Protein AF-A0A1B7LDP1-F1 (afdb_monomer)

Organism: NCBI:txid1838280

pLDDT: mean 81.64, std 14.21, range [37.31, 95.19]

Nearest PDB structures (foldseek):
  6zv0-assembly1_A  TM=4.459E-01  e=7.339E+00  Homo sapiens
  4e2j-assembly1_A  TM=3.222E-01  e=5.725E+00  synthetic construct

Radius of gyration: 17.51 Å; Cα contacts (8 Å, |Δi|>4): 116; chains: 1; bounding box: 31×52×35 Å

Solvent-accessible surface area (backbone atoms only — not comparable to full-atom values): 6612 Å² total; per-residue (Å²): 110,65,50,65,46,62,45,76,55,92,90,40,57,30,38,28,38,36,56,49,78,81,82,92,70,98,64,81,54,69,43,82,33,33,73,46,62,68,50,23,44,58,43,46,43,72,73,74,37,92,48,72,67,43,57,50,46,47,50,45,42,63,70,59,46,90,67,75,82,77,52,70,72,56,52,51,53,50,52,54,51,51,53,54,47,48,75,69,46,84,52,66,69,61,37,53,54,51,51,51,55,51,50,62,56,55,67,70,71,81,118

Mean predicted aligned error: 9.74 Å

Secondary structure (DSSP, 8-state):
--EEEEEEETTEEEEEEE----SS-----EEEEESSHHHHHHHHHHHH-SSHHHHHHHHHHHHSS-PPPPPHHHHHHHHHHHHHHHHH---HHHHHHHHHHHHHHHHTT--

Foldseek 3Di:
DKEWAFDQDVNQTWIWIFDDDDDDDPDRDTDTQGRDLVSNLVSLCVVPNDDPVSVVRSVRSVVNPPDDDDDPVVLVVVLVVLVVVLVVDPDPVSNVVSVVVNVVSVVVVPD

Structure (mmCIF, N/CA/C/O backbone):
data_AF-A0A1B7LDP1-F1
#
_entry.id   AF-A0A1B7LDP1-F1
#
loop_
_atom_site.group_PDB
_atom_site.id
_atom_site.type_symbol
_atom_site.label_atom_id
_atom_site.label_alt_id
_atom_site.label_comp_id
_atom_site.label_asym_id
_atom_site.label_entity_id
_atom_site.label_seq_id
_atom_site.pdbx_PDB_ins_code
_atom_site.Cartn_x
_atom_site.Cartn_y
_atom_site.Cartn_z
_atom_site.occupancy
_atom_site.B_iso_or_equiv
_atom_site.auth_seq_id
_atom_site.auth_comp_id
_atom_site.auth_asym_id
_atom_site.auth_atom_id
_atom_site.pdbx_PDB_model_num
ATOM 1 N N . MET A 1 1 ? 3.016 -16.746 10.053 1.00 72.69 1 MET A N 1
ATOM 2 C CA . MET A 1 1 ? 2.765 -15.305 9.859 1.00 72.69 1 MET A CA 1
ATOM 3 C C . MET A 1 1 ? 2.597 -15.025 8.376 1.00 72.69 1 MET A C 1
ATOM 5 O O . MET A 1 1 ? 3.379 -15.564 7.593 1.00 72.69 1 MET A O 1
ATOM 9 N N . SER A 1 2 ? 1.551 -14.285 8.004 1.00 86.44 2 SER A N 1
ATOM 10 C CA . SER A 1 2 ? 1.268 -13.933 6.611 1.00 86.44 2 SER A CA 1
ATOM 11 C C . SER A 1 2 ? 2.130 -12.752 6.159 1.00 86.44 2 SER A C 1
ATOM 13 O O . SER A 1 2 ? 2.425 -11.890 6.978 1.00 86.44 2 SER A O 1
ATOM 15 N N . TYR A 1 3 ? 2.538 -12.701 4.889 1.00 89.19 3 TYR A N 1
ATOM 16 C CA . TYR A 1 3 ? 3.346 -11.590 4.358 1.00 89.19 3 TYR A CA 1
ATOM 17 C C . TYR A 1 3 ? 3.151 -11.383 2.851 1.00 89.19 3 TYR A C 1
ATOM 19 O O . TYR A 1 3 ? 2.741 -12.303 2.127 1.00 89.19 3 TYR A O 1
ATOM 27 N N . ILE A 1 4 ? 3.467 -10.176 2.367 1.00 90.94 4 ILE A N 1
ATOM 28 C CA . ILE A 1 4 ? 3.369 -9.803 0.947 1.00 90.94 4 ILE A CA 1
ATOM 29 C C . ILE A 1 4 ? 4.725 -9.875 0.239 1.00 90.94 4 ILE A C 1
ATOM 31 O O . ILE A 1 4 ? 5.741 -9.407 0.743 1.00 90.94 4 ILE A O 1
ATOM 35 N N . VAL A 1 5 ? 4.733 -10.405 -0.987 1.00 90.50 5 VAL A N 1
ATOM 36 C CA . VAL A 1 5 ? 5.904 -10.383 -1.877 1.00 90.50 5 VAL A CA 1
ATOM 37 C C . VAL A 1 5 ? 5.513 -9.876 -3.253 1.00 90.50 5 VAL A C 1
ATOM 39 O O . VAL A 1 5 ? 4.552 -10.352 -3.860 1.00 90.50 5 VAL A O 1
ATOM 42 N N . TRP A 1 6 ? 6.321 -8.967 -3.790 1.00 90.00 6 TRP A N 1
ATOM 43 C CA . TRP A 1 6 ? 6.265 -8.582 -5.192 1.00 90.00 6 TRP A CA 1
ATOM 44 C C . TRP A 1 6 ? 7.285 -9.381 -5.998 1.00 90.00 6 TRP A C 1
ATOM 46 O O . TRP A 1 6 ? 8.488 -9.269 -5.779 1.00 90.00 6 TRP A O 1
ATOM 56 N N . LYS A 1 7 ? 6.807 -10.192 -6.942 1.00 89.06 7 LYS A N 1
ATOM 57 C CA . LYS A 1 7 ? 7.655 -10.980 -7.844 1.00 89.06 7 LYS A CA 1
ATOM 58 C C . LYS A 1 7 ? 7.675 -10.350 -9.240 1.00 89.06 7 LYS A C 1
ATOM 60 O O . LYS A 1 7 ? 6.598 -10.024 -9.749 1.00 89.06 7 LYS A O 1
ATOM 65 N N . PRO A 1 8 ? 8.842 -10.188 -9.886 1.00 87.88 8 PRO A N 1
ATOM 66 C CA . PRO A 1 8 ? 8.906 -9.772 -11.281 1.00 87.88 8 PRO A CA 1
ATOM 67 C C . PRO A 1 8 ? 8.496 -10.946 -12.179 1.00 87.88 8 PRO A C 1
ATOM 69 O O . PRO A 1 8 ? 9.143 -11.988 -12.183 1.00 87.88 8 PRO A O 1
ATOM 72 N N . ILE A 1 9 ? 7.401 -10.801 -12.927 1.00 85.31 9 ILE A N 1
ATOM 73 C CA . ILE A 1 9 ? 6.943 -11.810 -13.893 1.00 85.31 9 ILE A CA 1
ATOM 74 C C . ILE A 1 9 ? 6.761 -11.115 -15.237 1.00 85.31 9 ILE A C 1
ATOM 76 O O . ILE A 1 9 ? 5.880 -10.259 -15.363 1.00 85.31 9 ILE A O 1
ATOM 80 N N . ALA A 1 10 ? 7.583 -11.494 -16.221 1.00 83.31 10 ALA A N 1
ATOM 81 C CA . ALA A 1 10 ? 7.687 -10.814 -17.516 1.00 83.31 10 ALA A CA 1
ATOM 82 C C . ALA A 1 10 ? 7.884 -9.294 -17.336 1.00 83.31 10 ALA A C 1
ATOM 84 O O . ALA A 1 10 ? 7.067 -8.494 -17.785 1.00 83.31 10 ALA A O 1
ATOM 85 N N . GLU A 1 11 ? 8.911 -8.922 -16.558 1.00 78.44 11 GLU A N 1
ATOM 86 C CA . GLU A 1 11 ? 9.323 -7.534 -16.254 1.00 78.44 11 GLU A CA 1
ATOM 87 C C . GLU A 1 11 ? 8.301 -6.668 -15.500 1.00 78.44 11 GLU A C 1
ATOM 89 O O . GLU A 1 11 ? 8.579 -5.521 -15.149 1.00 78.44 11 GLU A O 1
ATOM 94 N N . ARG A 1 12 ? 7.120 -7.208 -15.184 1.00 81.56 12 ARG A N 1
ATOM 95 C CA . ARG A 1 12 ? 6.081 -6.495 -14.440 1.00 81.56 12 ARG A CA 1
ATOM 96 C C . ARG A 1 12 ? 5.958 -7.061 -13.029 1.00 81.56 12 ARG A C 1
ATOM 98 O O . ARG A 1 12 ? 5.795 -8.275 -12.871 1.00 81.56 12 ARG A O 1
ATOM 105 N N . PRO A 1 13 ? 6.003 -6.213 -11.990 1.00 87.06 13 PRO A N 1
ATOM 106 C CA . PRO A 1 13 ? 5.878 -6.683 -10.623 1.00 87.06 13 PRO A CA 1
ATOM 107 C C . PRO A 1 13 ? 4.447 -7.154 -10.346 1.00 87.06 13 PRO A C 1
ATOM 109 O O . PRO A 1 13 ? 3.466 -6.494 -10.694 1.00 87.06 13 PRO A O 1
ATOM 112 N N . ARG A 1 14 ? 4.332 -8.321 -9.713 1.00 90.44 14 ARG A N 1
ATOM 113 C CA . ARG A 1 14 ? 3.072 -8.971 -9.347 1.00 90.44 14 ARG A CA 1
ATOM 114 C C . ARG A 1 14 ? 3.059 -9.270 -7.854 1.00 90.44 14 ARG A C 1
ATOM 116 O O . ARG A 1 14 ? 4.006 -9.862 -7.345 1.00 90.44 14 ARG A O 1
ATOM 123 N N . ALA A 1 15 ? 1.992 -8.869 -7.173 1.00 92.62 15 ALA A N 1
ATOM 124 C CA . ALA A 1 15 ? 1.832 -9.066 -5.740 1.00 92.62 15 ALA A CA 1
ATOM 125 C C . ALA A 1 15 ? 1.292 -10.466 -5.424 1.00 92.62 15 ALA A C 1
ATOM 127 O O . ALA A 1 15 ? 0.347 -10.943 -6.064 1.00 92.62 15 ALA A O 1
ATOM 128 N N . TYR A 1 16 ? 1.866 -11.083 -4.398 1.00 92.12 16 TYR A N 1
ATOM 129 C CA . TYR A 1 16 ? 1.454 -12.359 -3.826 1.00 92.12 16 TYR A CA 1
ATOM 130 C C . TYR A 1 16 ? 1.353 -12.236 -2.309 1.00 92.12 16 TYR A C 1
ATOM 132 O O . TYR A 1 16 ? 2.182 -11.567 -1.699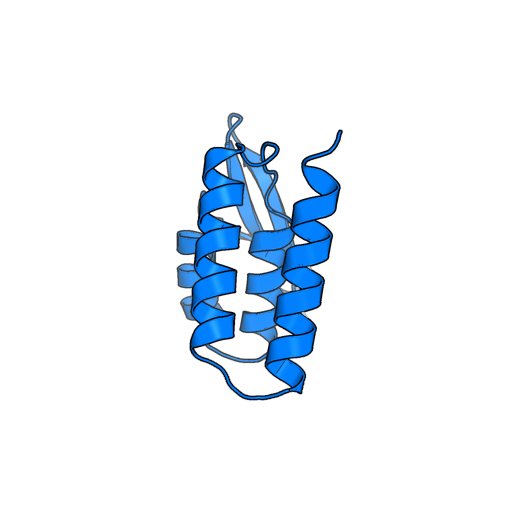 1.00 92.12 16 TYR A O 1
ATOM 140 N N . VAL A 1 17 ? 0.379 -12.920 -1.710 1.00 91.62 17 VAL A N 1
ATOM 141 C CA . VAL A 1 17 ? 0.339 -13.152 -0.260 1.00 91.62 17 VAL A CA 1
ATOM 142 C C . VAL A 1 17 ? 0.735 -14.586 0.032 1.00 91.62 17 VAL A C 1
ATOM 144 O O . VAL A 1 17 ? 0.293 -15.514 -0.648 1.00 91.62 17 VAL A O 1
ATOM 147 N N . PHE A 1 18 ? 1.575 -14.755 1.040 1.00 88.50 18 PHE A N 1
ATOM 148 C CA . PHE A 1 18 ? 1.881 -16.041 1.639 1.00 88.50 18 PHE A CA 1
ATOM 149 C C . PHE A 1 18 ? 1.141 -16.092 2.959 1.00 88.50 18 PHE A C 1
ATOM 151 O O . PHE A 1 18 ? 1.438 -15.296 3.840 1.00 88.50 18 PHE A O 1
ATOM 158 N N . LEU A 1 19 ? 0.162 -16.983 3.076 1.00 82.69 19 LEU A N 1
ATOM 159 C CA . LEU A 1 19 ? -0.570 -17.176 4.323 1.00 82.69 19 LEU A CA 1
ATOM 160 C C . LEU A 1 19 ? 0.202 -18.177 5.183 1.00 82.69 19 LEU A C 1
ATOM 162 O O . LEU A 1 19 ? 0.598 -19.244 4.705 1.00 82.69 19 LEU A O 1
ATOM 166 N N . GLY A 1 20 ? 0.465 -17.818 6.438 1.00 68.19 20 GLY A N 1
ATOM 167 C CA . GLY A 1 20 ? 1.132 -18.722 7.368 1.00 68.19 20 GLY A CA 1
ATOM 168 C C . GLY A 1 20 ? 0.191 -19.855 7.762 1.00 68.19 20 GLY A C 1
ATOM 169 O O . GLY A 1 20 ? -0.746 -19.617 8.512 1.00 68.19 20 GLY A O 1
ATOM 170 N N . CYS A 1 21 ? 0.427 -21.073 7.279 1.00 53.28 21 CYS A N 1
ATOM 171 C CA . CYS A 1 21 ? -0.333 -22.239 7.722 1.00 53.28 21 CYS A CA 1
ATOM 172 C C . CYS A 1 21 ? 0.033 -22.583 9.172 1.00 53.28 21 CYS A C 1
ATOM 174 O O . CYS A 1 21 ? 1.135 -23.068 9.435 1.00 53.28 21 CYS A O 1
ATOM 176 N N . GLU A 1 22 ? -0.890 -22.379 10.110 1.00 46.94 22 GLU A N 1
ATOM 177 C CA . GLU A 1 22 ? -0.860 -23.127 11.361 1.00 46.94 22 GLU A CA 1
ATOM 178 C C . GLU A 1 22 ? -1.328 -24.561 11.094 1.00 46.94 22 GLU A C 1
ATOM 180 O O . GLU A 1 22 ? -2.451 -24.790 10.663 1.00 46.94 22 GLU A O 1
ATOM 185 N N . LYS A 1 23 ? -0.413 -25.500 11.368 1.00 44.94 23 LYS A N 1
ATOM 186 C CA . LYS A 1 23 ? -0.604 -26.941 11.601 1.00 44.94 23 LYS A CA 1
ATOM 187 C C . LYS A 1 23 ? -1.264 -27.747 10.460 1.00 44.94 23 LYS A C 1
ATOM 189 O O . LYS A 1 23 ? -2.442 -27.640 10.169 1.00 44.94 23 LYS A O 1
ATOM 194 N N . GLN A 1 24 ? -0.472 -28.684 9.921 1.00 38.81 24 GLN A N 1
ATOM 195 C CA . GLN A 1 24 ? -0.848 -29.785 9.013 1.00 38.81 24 GLN A CA 1
ATOM 196 C C . GLN A 1 24 ? -1.027 -29.458 7.517 1.00 38.81 24 GLN A C 1
ATOM 198 O O . GLN A 1 24 ? -2.083 -29.686 6.938 1.00 38.81 24 GLN A O 1
ATOM 203 N N . LYS A 1 25 ? 0.053 -29.008 6.866 1.00 42.31 25 LYS A N 1
ATOM 204 C CA . LYS A 1 25 ? 0.569 -29.481 5.555 1.00 42.31 25 LYS A CA 1
ATOM 205 C C . LYS A 1 25 ? 1.526 -28.422 5.003 1.00 42.31 25 LYS A C 1
ATOM 207 O O . LYS A 1 25 ? 1.171 -27.256 4.886 1.00 42.31 25 LYS A O 1
ATOM 212 N N . ASN A 1 26 ? 2.746 -28.844 4.682 1.00 43.31 26 ASN A N 1
ATOM 213 C CA . ASN A 1 26 ? 3.881 -28.033 4.224 1.00 43.31 26 ASN A CA 1
ATOM 214 C C . ASN A 1 26 ? 3.710 -27.430 2.812 1.00 43.31 26 ASN A C 1
ATOM 216 O O . ASN A 1 26 ? 4.640 -27.443 2.012 1.00 43.31 26 ASN A O 1
ATOM 220 N N . GLU A 1 27 ? 2.555 -26.859 2.486 1.00 49.50 27 GLU A N 1
ATOM 221 C CA . GLU A 1 27 ? 2.392 -26.070 1.267 1.00 49.50 27 GLU A CA 1
ATOM 222 C C . GLU A 1 27 ? 2.238 -24.603 1.644 1.00 49.50 27 GLU A C 1
ATOM 224 O O . GLU A 1 27 ? 1.162 -24.145 2.023 1.00 49.50 27 GLU A O 1
ATOM 229 N N . LYS A 1 28 ? 3.328 -23.839 1.517 1.00 55.78 28 LYS A N 1
ATOM 230 C CA . LYS A 1 28 ? 3.265 -22.374 1.504 1.00 55.78 28 LYS A CA 1
ATOM 231 C C . LYS A 1 28 ? 2.379 -21.954 0.325 1.00 55.78 28 LYS A C 1
ATOM 233 O O . LYS A 1 28 ? 2.866 -21.805 -0.795 1.00 55.78 28 LYS A O 1
ATOM 238 N N . ARG A 1 29 ? 1.074 -21.789 0.550 1.00 69.12 29 ARG A N 1
ATOM 239 C CA . ARG A 1 29 ? 0.135 -21.355 -0.490 1.00 69.12 29 ARG A CA 1
ATOM 240 C C . ARG A 1 29 ? 0.384 -19.882 -0.789 1.00 69.12 29 ARG A C 1
ATOM 242 O O . ARG A 1 29 ? -0.032 -19.002 -0.039 1.00 69.12 29 ARG A O 1
ATOM 249 N N . SER A 1 30 ? 1.085 -19.619 -1.889 1.00 84.62 30 SER A N 1
ATOM 250 C CA . SER A 1 30 ? 1.191 -18.271 -2.440 1.00 84.62 30 SER A CA 1
ATOM 251 C C . SER A 1 30 ? -0.052 -17.970 -3.267 1.00 84.62 30 SER A C 1
ATOM 253 O O . SER A 1 30 ? -0.308 -18.652 -4.261 1.00 84.62 30 SER A O 1
ATOM 255 N N . ILE A 1 31 ? -0.805 -16.940 -2.897 1.00 90.12 31 ILE A N 1
ATOM 256 C CA . ILE A 1 31 ? -1.996 -16.517 -3.635 1.00 90.12 31 ILE A CA 1
ATOM 257 C C . ILE A 1 31 ? -1.656 -15.258 -4.423 1.00 90.12 31 ILE A C 1
ATOM 259 O O . ILE A 1 31 ? -1.185 -14.270 -3.862 1.00 90.12 31 ILE A O 1
ATOM 263 N N . TYR A 1 32 ? -1.904 -15.286 -5.733 1.00 91.88 32 TYR A N 1
ATOM 264 C CA . TYR A 1 32 ? -1.767 -14.106 -6.582 1.00 91.88 32 TYR A CA 1
ATOM 265 C C . TYR A 1 32 ? -2.832 -13.065 -6.228 1.00 91.88 32 TYR A C 1
ATOM 267 O O . TYR A 1 32 ? -4.033 -13.353 -6.251 1.00 91.88 32 TYR A O 1
ATOM 275 N N . LEU A 1 33 ? -2.387 -11.845 -5.937 1.00 91.62 33 LEU A N 1
ATOM 276 C CA . LEU A 1 33 ? -3.255 -10.746 -5.531 1.00 91.62 33 LEU A CA 1
ATOM 277 C C . LEU A 1 33 ? -3.555 -9.771 -6.672 1.00 91.62 33 LEU A C 1
ATOM 279 O O . LEU A 1 33 ? -4.672 -9.269 -6.776 1.00 91.62 33 LEU A O 1
ATOM 283 N N . GLY A 1 34 ? -2.584 -9.511 -7.548 1.00 90.50 34 GLY A N 1
ATOM 284 C CA . GLY A 1 34 ? -2.764 -8.567 -8.647 1.00 90.50 34 GLY A CA 1
ATOM 285 C C . GLY A 1 34 ? -1.462 -7.955 -9.152 1.00 90.50 34 GLY A C 1
ATOM 286 O O . GLY A 1 34 ? -0.381 -8.206 -8.627 1.00 90.50 34 GLY A O 1
ATOM 287 N N . ALA A 1 35 ? -1.572 -7.147 -10.207 1.00 86.88 35 ALA A N 1
ATOM 288 C CA . ALA A 1 35 ? -0.460 -6.370 -10.764 1.00 86.88 35 ALA A CA 1
ATOM 289 C C . ALA A 1 35 ? -0.389 -4.930 -10.214 1.00 86.88 35 ALA A C 1
ATOM 291 O O . ALA A 1 35 ? 0.582 -4.223 -10.467 1.00 86.88 35 ALA A O 1
ATOM 292 N N . THR A 1 36 ? -1.410 -4.483 -9.475 1.00 86.19 36 THR A N 1
ATOM 293 C CA . THR A 1 36 ? -1.445 -3.157 -8.842 1.00 86.19 36 THR A CA 1
ATOM 294 C C . THR A 1 36 ? -1.841 -3.282 -7.368 1.00 86.19 36 THR A C 1
ATOM 296 O O . THR A 1 36 ? -2.545 -4.240 -7.021 1.00 86.19 36 THR A O 1
ATOM 299 N N . PRO A 1 37 ? -1.411 -2.350 -6.497 1.00 87.31 37 PRO A N 1
ATOM 300 C CA . PRO A 1 37 ? -1.790 -2.341 -5.086 1.00 87.31 37 PRO A CA 1
ATOM 301 C C . PRO A 1 37 ? -3.300 -2.300 -4.865 1.00 87.31 37 PRO A C 1
ATOM 303 O O . PRO A 1 37 ? -3.811 -2.983 -3.991 1.00 87.31 37 PRO A O 1
ATOM 306 N N . GLU A 1 38 ? -4.042 -1.568 -5.690 1.00 89.31 38 GLU A N 1
ATOM 307 C CA . GLU A 1 38 ? -5.490 -1.413 -5.543 1.00 89.31 38 GLU A CA 1
ATOM 308 C C . GLU A 1 38 ? -6.197 -2.749 -5.802 1.00 89.31 38 GLU A C 1
ATOM 310 O O . GLU A 1 38 ? -7.046 -3.180 -5.019 1.00 89.31 38 GLU A O 1
ATOM 315 N N . ARG A 1 39 ? -5.788 -3.461 -6.864 1.00 90.62 39 ARG A N 1
ATOM 316 C CA . ARG A 1 39 ? -6.297 -4.810 -7.162 1.00 90.62 39 ARG A CA 1
ATOM 317 C C . ARG A 1 39 ? -5.914 -5.804 -6.073 1.00 90.62 39 ARG A C 1
ATOM 319 O O . ARG A 1 39 ? -6.744 -6.617 -5.671 1.00 90.62 39 ARG A O 1
ATOM 326 N N . ALA A 1 40 ? -4.677 -5.725 -5.591 1.00 91.50 40 ALA A N 1
ATOM 327 C CA . ALA A 1 40 ? -4.186 -6.614 -4.554 1.00 91.50 40 ALA A CA 1
ATOM 328 C C . ALA A 1 40 ? -4.881 -6.382 -3.201 1.00 91.50 40 ALA A C 1
ATOM 330 O O . ALA A 1 40 ? -5.279 -7.355 -2.567 1.00 91.50 40 ALA A O 1
ATOM 331 N N . ALA A 1 41 ? -5.139 -5.131 -2.811 1.00 90.88 41 ALA A N 1
ATOM 332 C CA . ALA A 1 41 ? -5.905 -4.781 -1.616 1.00 90.88 41 ALA A CA 1
ATOM 333 C C . ALA A 1 41 ? -7.367 -5.245 -1.722 1.00 90.88 41 ALA A C 1
ATOM 335 O O . ALA A 1 41 ? -7.888 -5.873 -0.801 1.00 90.88 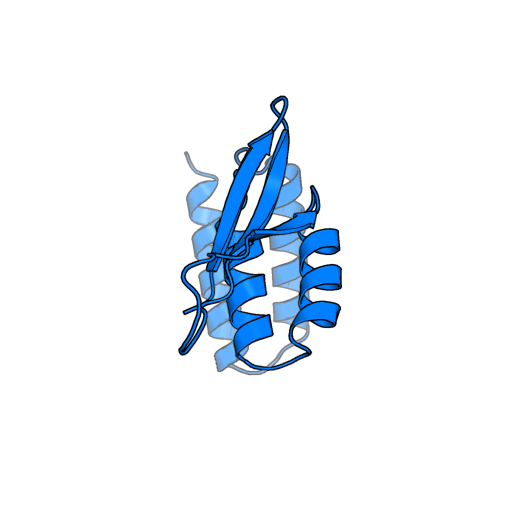41 ALA A O 1
ATOM 336 N N . ALA A 1 42 ? -8.018 -5.034 -2.872 1.00 92.56 42 ALA A N 1
ATOM 337 C CA . ALA A 1 42 ? -9.378 -5.524 -3.104 1.00 92.56 42 ALA A CA 1
ATOM 338 C C . ALA A 1 42 ? -9.472 -7.056 -2.996 1.00 92.56 42 ALA A C 1
ATOM 340 O O . ALA A 1 42 ? -10.468 -7.587 -2.503 1.00 92.56 42 ALA A O 1
ATOM 341 N N . ARG A 1 43 ? -8.434 -7.776 -3.440 1.00 92.81 43 ARG A N 1
ATOM 342 C CA . ARG A 1 43 ? -8.366 -9.236 -3.331 1.00 92.81 43 ARG A CA 1
ATOM 343 C C . ARG A 1 43 ? -8.040 -9.701 -1.912 1.00 92.81 43 ARG A C 1
ATOM 345 O O . ARG A 1 43 ? -8.691 -10.629 -1.448 1.00 92.81 43 ARG A O 1
ATOM 352 N N . LEU A 1 44 ? -7.127 -9.032 -1.207 1.00 91.56 44 LEU A N 1
ATOM 353 C CA . LEU A 1 44 ? -6.854 -9.273 0.217 1.00 91.56 44 LEU A CA 1
ATOM 354 C C . LEU A 1 44 ? -8.126 -9.135 1.054 1.00 91.56 44 LEU A C 1
ATOM 356 O O . LEU A 1 44 ? -8.454 -10.041 1.811 1.00 91.56 44 LEU A O 1
ATOM 360 N N . ARG A 1 45 ? -8.911 -8.075 0.826 1.00 92.69 45 ARG A N 1
ATOM 361 C CA . ARG A 1 45 ? -10.188 -7.854 1.521 1.00 92.69 45 ARG A CA 1
ATOM 362 C C . ARG A 1 45 ? -11.151 -9.036 1.383 1.00 92.69 45 ARG A C 1
ATOM 364 O O . ARG A 1 45 ? -11.877 -9.345 2.319 1.00 92.69 45 ARG A O 1
ATOM 371 N N . LYS A 1 46 ? -11.166 -9.695 0.218 1.00 90.75 46 LYS A N 1
ATOM 372 C CA . LYS A 1 46 ? -11.994 -10.886 -0.037 1.00 90.75 46 LYS A CA 1
ATOM 373 C C . LYS A 1 46 ? -11.429 -12.163 0.592 1.00 90.75 46 LYS A C 1
ATOM 375 O O . LYS A 1 46 ? -12.200 -13.072 0.860 1.00 90.75 46 LYS A O 1
ATOM 380 N N . LEU A 1 47 ? -10.110 -12.253 0.763 1.00 88.69 47 LEU A N 1
ATOM 381 C CA . LEU A 1 47 ? -9.433 -13.458 1.250 1.00 88.69 47 LEU A CA 1
ATOM 382 C C . LEU A 1 47 ? -9.436 -13.570 2.776 1.00 88.69 47 LEU A C 1
ATOM 384 O O . LEU A 1 47 ? -9.626 -14.665 3.288 1.00 88.69 47 LEU A O 1
ATOM 388 N N . ILE A 1 48 ? -9.207 -12.460 3.479 1.00 85.88 48 ILE A N 1
ATOM 389 C CA . ILE A 1 48 ? -9.002 -12.451 4.939 1.00 85.88 48 ILE A CA 1
ATOM 390 C C . ILE A 1 48 ? -9.976 -11.531 5.693 1.00 85.88 48 ILE A C 1
ATOM 392 O O . ILE A 1 48 ? -9.934 -11.462 6.916 1.00 85.88 48 ILE A O 1
ATOM 396 N N . GLY A 1 49 ? -10.878 -10.843 4.984 1.00 86.69 49 GLY A N 1
ATOM 397 C CA . GLY A 1 49 ? -11.806 -9.880 5.582 1.00 86.69 49 GLY A CA 1
ATOM 398 C C . GLY A 1 49 ? -11.153 -8.533 5.906 1.00 86.69 49 GLY A C 1
ATOM 399 O O . GLY A 1 49 ? -10.045 -8.243 5.464 1.00 86.69 49 GLY A O 1
ATOM 400 N N . ILE A 1 50 ? -11.876 -7.674 6.633 1.00 88.88 50 ILE A N 1
ATOM 401 C CA . ILE A 1 50 ? -11.357 -6.395 7.144 1.00 88.88 50 ILE A CA 1
ATOM 402 C C . ILE A 1 50 ? -11.091 -6.575 8.636 1.00 88.88 50 ILE A C 1
ATOM 404 O O . ILE A 1 50 ? -12.021 -6.581 9.436 1.00 88.88 50 ILE A O 1
ATOM 408 N N . ASN A 1 51 ? -9.824 -6.744 8.984 1.00 88.31 51 ASN A N 1
ATOM 409 C CA . ASN A 1 51 ? -9.317 -6.885 10.345 1.00 88.31 51 ASN A CA 1
ATOM 410 C C . ASN A 1 51 ? -7.902 -6.280 10.423 1.00 88.31 51 ASN A C 1
ATOM 412 O O . ASN A 1 51 ? -7.388 -5.753 9.432 1.00 88.31 51 ASN A O 1
ATOM 416 N N . ASP A 1 52 ? -7.258 -6.366 11.583 1.00 87.75 52 ASP A N 1
ATOM 417 C CA . ASP A 1 52 ? -5.912 -5.812 11.776 1.00 87.75 52 ASP A CA 1
ATOM 418 C C . ASP A 1 52 ? -4.872 -6.439 10.833 1.00 87.75 52 ASP A C 1
ATOM 420 O O . ASP A 1 52 ? -4.013 -5.735 10.296 1.00 87.75 52 ASP A O 1
ATOM 424 N N . GLU A 1 53 ? -4.994 -7.740 10.541 1.00 87.56 53 GLU A N 1
ATOM 425 C CA . GLU A 1 53 ? -4.126 -8.439 9.584 1.00 87.56 53 GLU A CA 1
ATOM 426 C C . GLU A 1 53 ? -4.276 -7.865 8.166 1.00 87.56 53 GLU A C 1
ATOM 428 O O . GLU A 1 53 ? -3.284 -7.656 7.465 1.00 87.56 53 GLU A O 1
ATOM 433 N N . TYR A 1 54 ? -5.497 -7.519 7.752 1.00 90.81 54 TYR A N 1
ATOM 434 C CA . TYR A 1 54 ? -5.744 -6.843 6.482 1.00 90.81 54 TYR A CA 1
ATOM 435 C C . TYR A 1 54 ? -5.049 -5.484 6.409 1.00 90.81 54 TYR A C 1
ATOM 437 O O . TYR A 1 54 ? -4.363 -5.208 5.423 1.00 90.81 54 TYR A O 1
ATOM 445 N N . PHE A 1 55 ? -5.184 -4.639 7.434 1.00 88.69 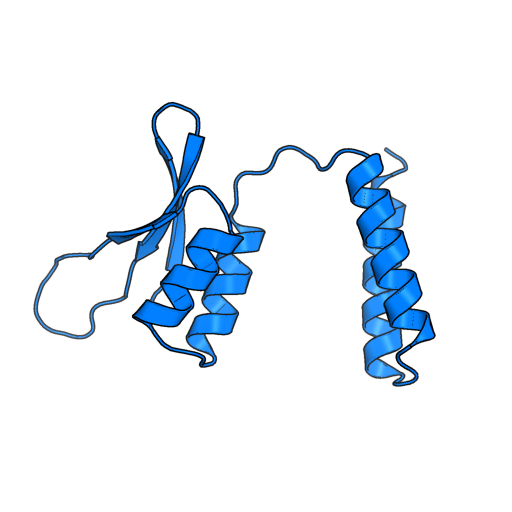55 PHE A N 1
ATOM 446 C CA . PHE A 1 55 ? -4.543 -3.320 7.432 1.00 88.69 55 PHE A CA 1
ATOM 447 C C . PHE A 1 55 ? -3.015 -3.427 7.423 1.00 88.69 55 PHE A C 1
ATOM 449 O O . PHE A 1 55 ? -2.342 -2.677 6.705 1.00 88.69 55 PHE A O 1
ATOM 456 N N . HIS A 1 56 ? -2.470 -4.400 8.152 1.00 90.56 56 HIS A N 1
ATOM 457 C CA . HIS A 1 56 ? -1.047 -4.704 8.144 1.00 90.56 56 HIS A CA 1
ATOM 458 C C . HIS A 1 56 ? -0.561 -5.124 6.746 1.00 90.56 56 HIS A C 1
ATOM 460 O O . HIS A 1 56 ? 0.330 -4.483 6.186 1.00 90.56 56 HIS A O 1
ATOM 466 N N . LEU A 1 57 ? -1.204 -6.118 6.124 1.00 90.25 57 LEU A N 1
ATOM 467 C CA . L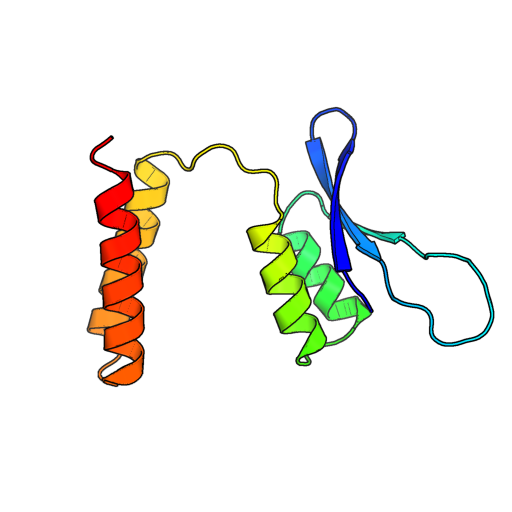EU A 1 57 ? -0.816 -6.624 4.803 1.00 90.25 57 LEU A CA 1
ATOM 468 C C . LEU A 1 57 ? -1.017 -5.594 3.689 1.00 90.25 57 LEU A C 1
ATOM 470 O O . LEU A 1 57 ? -0.225 -5.535 2.752 1.00 90.25 57 LEU A O 1
ATOM 474 N N . VAL A 1 58 ? -2.045 -4.747 3.777 1.00 90.25 58 VAL A N 1
ATOM 475 C CA . VAL A 1 58 ? -2.207 -3.624 2.846 1.00 90.25 58 VAL A CA 1
ATOM 476 C C . VAL A 1 58 ? -1.057 -2.631 3.008 1.00 90.25 58 VAL A C 1
ATOM 478 O O . VAL A 1 58 ? -0.495 -2.181 2.013 1.00 90.25 58 VAL A O 1
ATOM 481 N N . THR A 1 59 ? -0.642 -2.324 4.234 1.00 89.12 59 THR A N 1
ATOM 482 C CA . THR A 1 59 ? 0.510 -1.441 4.468 1.00 89.12 59 THR A CA 1
ATOM 483 C C . THR A 1 59 ? 1.793 -2.025 3.867 1.00 89.12 59 THR A C 1
ATOM 485 O O . THR A 1 59 ? 2.513 -1.322 3.151 1.00 89.12 59 THR A O 1
ATOM 488 N N . GLU A 1 60 ? 2.057 -3.317 4.084 1.00 90.12 60 GLU A N 1
ATOM 489 C CA . GLU A 1 60 ? 3.186 -4.020 3.463 1.00 90.12 60 GLU A CA 1
ATOM 490 C C . GLU A 1 60 ? 3.105 -4.023 1.936 1.00 90.12 60 GLU A C 1
ATOM 492 O O . GLU A 1 60 ? 4.107 -3.802 1.258 1.00 90.12 60 GLU A O 1
ATOM 497 N N . LEU A 1 61 ? 1.912 -4.222 1.376 1.00 90.81 61 LEU A N 1
ATOM 498 C CA . LEU A 1 61 ? 1.681 -4.237 -0.064 1.00 90.81 61 LEU A CA 1
ATOM 499 C C . LEU A 1 61 ? 2.114 -2.928 -0.731 1.00 90.81 61 LEU A C 1
ATOM 501 O O . LEU A 1 61 ? 2.756 -2.975 -1.784 1.00 90.81 61 LEU A O 1
ATOM 505 N N . TYR A 1 62 ? 1.773 -1.781 -0.137 1.00 87.69 62 TYR A N 1
ATOM 506 C CA . TYR A 1 62 ? 2.162 -0.473 -0.666 1.00 87.69 62 TYR A CA 1
ATOM 507 C C . TYR A 1 62 ? 3.644 -0.164 -0.421 1.00 87.69 62 TYR A C 1
ATOM 509 O O . TYR A 1 62 ? 4.292 0.368 -1.320 1.00 87.69 62 TYR A O 1
ATOM 517 N N . ARG A 1 63 ? 4.204 -0.532 0.741 1.00 85.12 63 ARG A N 1
ATOM 518 C CA . ARG A 1 63 ? 5.630 -0.313 1.059 1.00 85.12 63 ARG A CA 1
ATOM 519 C C . ARG A 1 63 ? 6.572 -1.190 0.237 1.00 85.12 63 ARG A C 1
ATOM 521 O O . ARG A 1 63 ? 7.603 -0.721 -0.224 1.00 85.12 63 ARG A O 1
ATOM 528 N N . GLY A 1 64 ? 6.217 -2.459 0.062 1.00 82.75 64 GLY A N 1
ATOM 529 C CA . GLY A 1 64 ? 7.031 -3.460 -0.621 1.00 82.75 64 GLY A CA 1
ATOM 530 C C . GLY A 1 64 ? 6.894 -3.440 -2.140 1.00 82.75 64 GLY A C 1
ATOM 531 O O . GLY A 1 64 ? 7.569 -4.222 -2.811 1.00 82.75 64 GLY A O 1
ATOM 532 N N . ARG A 1 65 ? 6.018 -2.593 -2.708 1.00 82.69 65 ARG A N 1
ATOM 533 C CA . ARG A 1 65 ? 5.890 -2.481 -4.163 1.00 82.69 65 ARG A CA 1
ATOM 534 C C . ARG A 1 65 ? 7.214 -1.973 -4.730 1.00 82.69 65 ARG A C 1
ATOM 536 O O . ARG A 1 65 ? 7.618 -0.870 -4.369 1.00 82.69 65 ARG A O 1
ATOM 543 N N . PRO A 1 66 ? 7.850 -2.699 -5.666 1.00 77.88 66 PRO A N 1
ATOM 544 C CA . PRO A 1 66 ? 8.996 -2.176 -6.389 1.00 77.88 66 PRO A CA 1
ATOM 545 C C . PRO A 1 66 ? 8.515 -0.977 -7.208 1.00 77.88 66 PRO A C 1
ATOM 547 O O . PRO A 1 66 ? 7.810 -1.108 -8.212 1.00 77.88 66 PRO A O 1
ATOM 550 N N . GLY A 1 67 ? 8.808 0.209 -6.686 1.00 69.38 67 GLY A N 1
ATOM 551 C CA . GLY A 1 67 ? 8.496 1.482 -7.304 1.00 69.38 67 GLY A CA 1
ATOM 552 C C . GLY A 1 67 ? 9.654 1.963 -8.167 1.00 69.38 67 GLY A C 1
ATOM 553 O O . GLY A 1 67 ? 10.819 1.667 -7.907 1.00 69.38 67 GLY A O 1
ATOM 554 N N . ARG A 1 68 ? 9.329 2.772 -9.176 1.00 64.06 68 ARG A N 1
ATOM 555 C CA . ARG A 1 68 ? 10.255 3.817 -9.623 1.00 64.06 68 ARG A CA 1
ATOM 556 C C . ARG A 1 68 ? 10.236 4.927 -8.571 1.00 64.06 68 ARG A C 1
ATOM 558 O O . ARG A 1 68 ? 9.209 5.104 -7.912 1.00 64.06 68 ARG A O 1
ATOM 565 N N . LYS A 1 69 ? 11.334 5.680 -8.425 1.00 66.31 69 LYS A N 1
ATOM 566 C CA . LYS A 1 69 ? 11.305 6.927 -7.642 1.00 66.31 69 LYS A CA 1
ATOM 567 C C . LYS A 1 69 ? 10.098 7.755 -8.118 1.00 66.31 69 LYS A C 1
ATOM 569 O O . LYS A 1 69 ? 9.925 7.877 -9.336 1.00 66.31 69 LYS A O 1
ATOM 574 N N . PRO A 1 70 ? 9.239 8.240 -7.206 1.00 67.25 70 PRO A N 1
ATOM 575 C CA . PRO A 1 70 ? 8.069 9.011 -7.599 1.00 67.25 70 PRO A CA 1
ATOM 576 C C . PRO A 1 70 ? 8.523 10.227 -8.410 1.00 67.25 70 PRO A C 1
ATOM 578 O O . PRO A 1 70 ? 9.522 10.863 -8.075 1.00 67.25 70 PRO A O 1
ATOM 581 N N . GLN A 1 71 ? 7.818 10.527 -9.501 1.00 73.50 71 GLN A N 1
ATOM 582 C CA . GLN A 1 71 ? 8.094 11.743 -10.263 1.00 73.50 71 GLN A CA 1
ATOM 583 C C . GLN A 1 71 ? 7.731 12.965 -9.411 1.00 73.50 71 GLN A C 1
ATOM 585 O O . GLN A 1 71 ? 6.828 12.889 -8.573 1.00 73.50 71 GLN A O 1
ATOM 590 N N . LYS A 1 72 ? 8.395 14.106 -9.644 1.00 76.56 72 LYS A N 1
ATOM 591 C CA . LYS A 1 72 ? 8.127 15.356 -8.905 1.00 76.56 72 LYS A CA 1
ATOM 592 C C . LYS A 1 72 ? 6.633 15.715 -8.902 1.00 76.56 72 LYS A C 1
ATOM 594 O O . LYS A 1 72 ? 6.080 16.048 -7.861 1.00 76.56 72 LYS A O 1
ATOM 599 N N . SER A 1 73 ? 5.942 15.510 -10.026 1.00 79.06 73 SER A N 1
ATOM 600 C CA . SER A 1 73 ? 4.495 15.733 -10.153 1.00 79.06 73 SER A CA 1
ATOM 601 C C . SER A 1 73 ? 3.640 14.876 -9.215 1.00 79.06 73 SER A C 1
ATOM 603 O O . SER A 1 73 ? 2.574 15.307 -8.777 1.00 79.06 73 SER A O 1
ATOM 605 N N . ASP A 1 74 ? 4.070 13.651 -8.911 1.00 77.25 74 ASP A N 1
ATOM 606 C CA . ASP A 1 74 ? 3.347 12.763 -7.999 1.00 77.25 74 ASP A CA 1
ATOM 607 C C . ASP A 1 74 ? 3.630 13.131 -6.541 1.00 77.25 74 ASP A C 1
ATOM 609 O O . ASP A 1 74 ? 2.710 13.128 -5.722 1.00 77.25 74 ASP A O 1
ATOM 613 N N . GLN A 1 75 ? 4.861 13.550 -6.230 1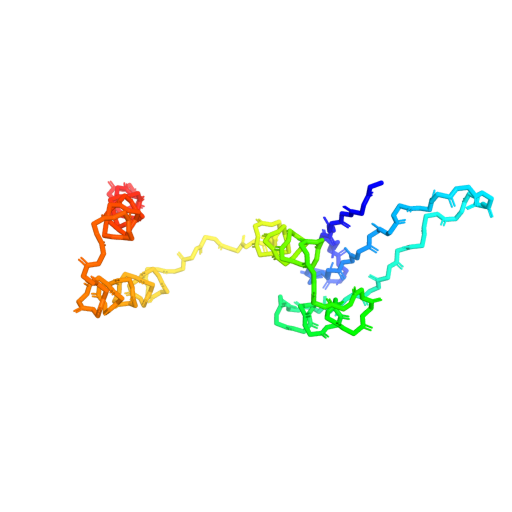.00 81.06 75 GLN A N 1
ATOM 614 C CA . GLN A 1 75 ? 5.200 14.113 -4.920 1.00 81.06 75 GLN A CA 1
ATOM 615 C C . GLN A 1 75 ? 4.381 15.380 -4.630 1.00 81.06 75 GLN A C 1
ATOM 617 O O . GLN A 1 75 ? 3.787 15.497 -3.560 1.00 81.06 75 GLN A O 1
ATOM 622 N N . GLU A 1 76 ? 4.250 16.287 -5.600 1.00 84.38 76 GLU A N 1
ATOM 623 C CA . GLU A 1 76 ? 3.429 17.495 -5.461 1.00 84.38 76 GLU A CA 1
ATOM 624 C C . GLU A 1 76 ? 1.952 17.183 -5.186 1.00 84.38 76 GLU A C 1
ATOM 626 O O . GLU A 1 76 ? 1.319 17.842 -4.356 1.00 84.38 76 GLU A O 1
ATOM 631 N N . LYS A 1 77 ? 1.380 16.161 -5.840 1.00 84.88 77 LYS A N 1
ATOM 632 C CA . LYS A 1 77 ? -0.002 15.720 -5.572 1.00 84.88 77 LYS A CA 1
ATOM 633 C C . LYS A 1 77 ? -0.167 15.212 -4.141 1.00 84.88 77 LYS A C 1
ATOM 635 O O . LYS A 1 77 ? -1.182 15.509 -3.503 1.00 84.88 77 LYS A O 1
ATOM 640 N N . VAL A 1 78 ? 0.818 14.470 -3.633 1.00 86.62 78 VAL A N 1
ATOM 641 C CA . VAL A 1 78 ? 0.824 13.976 -2.250 1.00 86.62 78 VAL A CA 1
ATOM 642 C C . VAL A 1 78 ? 0.907 15.145 -1.271 1.00 86.62 78 VAL A C 1
ATOM 644 O O . VAL A 1 78 ? 0.066 15.234 -0.379 1.00 86.62 78 VAL A O 1
ATOM 647 N N . ILE A 1 79 ? 1.821 16.095 -1.488 1.00 88.12 79 ILE A N 1
ATOM 648 C CA . ILE A 1 79 ? 1.959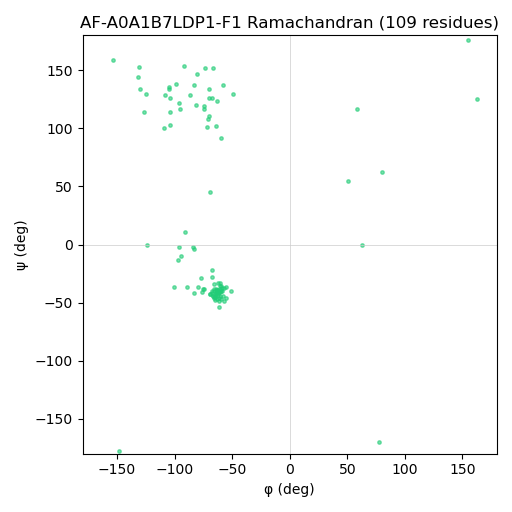 17.301 -0.655 1.00 88.12 79 ILE A CA 1
ATOM 649 C C . ILE A 1 79 ? 0.645 18.090 -0.613 1.00 88.12 79 ILE A C 1
ATOM 651 O O . ILE A 1 79 ? 0.144 18.400 0.467 1.00 88.12 79 ILE A O 1
ATO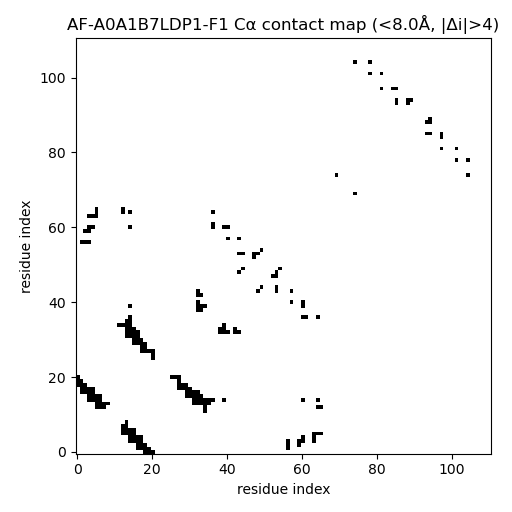M 655 N N . ARG A 1 80 ? 0.017 18.355 -1.769 1.00 88.62 80 ARG A N 1
ATOM 656 C CA . ARG A 1 80 ? -1.286 19.048 -1.825 1.00 88.62 80 ARG A CA 1
ATOM 657 C C . ARG A 1 80 ? -2.375 18.300 -1.056 1.00 88.62 80 ARG A C 1
ATOM 659 O O . ARG A 1 80 ? -3.218 18.929 -0.419 1.00 88.62 80 ARG A O 1
ATOM 666 N N . SER A 1 81 ? -2.372 16.971 -1.111 1.00 89.62 81 SER A N 1
ATOM 667 C CA . SER A 1 81 ? -3.343 16.144 -0.388 1.00 89.62 81 SER A CA 1
ATOM 668 C C . SER A 1 81 ? -3.116 16.204 1.125 1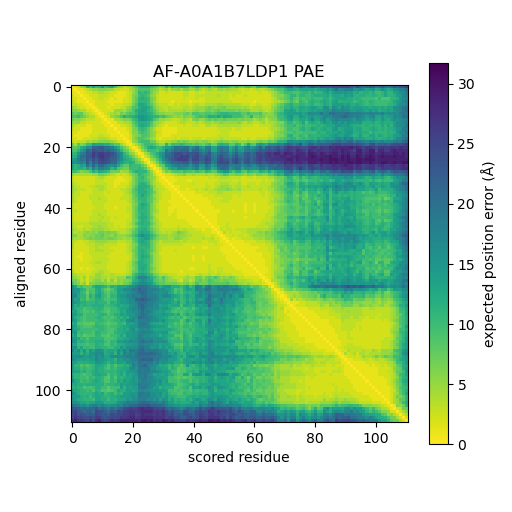.00 89.62 81 SER A C 1
ATOM 670 O O . SER A 1 81 ? -4.076 16.384 1.872 1.00 89.62 81 SER A O 1
ATOM 672 N N . LEU A 1 82 ? -1.860 16.144 1.575 1.00 89.62 82 LEU A N 1
ATOM 673 C CA . LEU A 1 82 ? -1.490 16.293 2.985 1.00 89.62 82 LEU A CA 1
ATOM 674 C C . LEU A 1 82 ? -1.843 17.684 3.527 1.00 89.62 82 LEU A C 1
ATOM 676 O O . LEU A 1 82 ? -2.404 17.786 4.614 1.00 89.62 82 LEU A O 1
ATOM 680 N N . LEU A 1 83 ? -1.617 18.749 2.750 1.00 89.06 83 LEU A N 1
ATOM 681 C CA . LEU A 1 83 ? -2.018 20.111 3.122 1.00 89.06 83 LEU A CA 1
ATOM 682 C C . LEU A 1 83 ? -3.539 20.248 3.278 1.00 89.06 83 LEU A C 1
ATOM 684 O O . LEU A 1 83 ? -4.009 20.856 4.238 1.00 89.06 83 LEU A O 1
ATOM 688 N N . ARG A 1 84 ? -4.326 19.636 2.381 1.00 91.94 84 ARG A N 1
ATOM 689 C CA . ARG A 1 84 ? -5.795 19.598 2.509 1.00 91.94 84 ARG A CA 1
ATOM 690 C C . ARG A 1 84 ? -6.245 18.840 3.756 1.00 91.94 84 ARG A C 1
ATOM 692 O O . ARG A 1 84 ? -7.199 19.261 4.404 1.00 91.94 84 ARG A O 1
ATOM 699 N N . LEU A 1 85 ? -5.576 17.737 4.095 1.00 89.75 85 LEU A N 1
ATOM 700 C CA . LEU A 1 85 ? -5.853 16.991 5.324 1.00 89.75 85 LEU A CA 1
ATOM 701 C C . LEU A 1 85 ? -5.517 17.832 6.558 1.00 89.75 85 LEU A C 1
ATOM 703 O O . LEU A 1 85 ? -6.359 1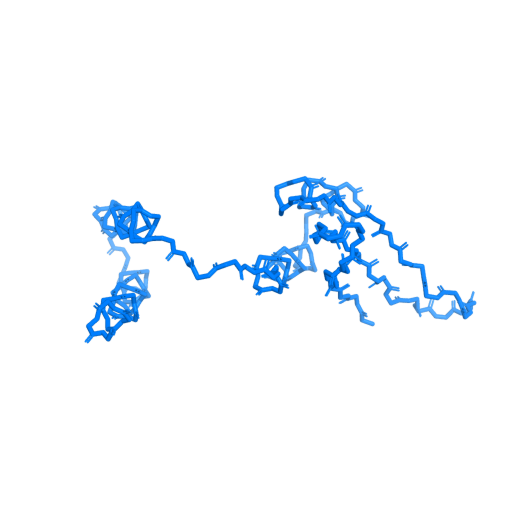7.943 7.443 1.00 89.75 85 LEU A O 1
ATOM 707 N N . LYS A 1 86 ? -4.360 18.501 6.577 1.00 88.38 86 LYS A N 1
ATOM 708 C CA . LYS A 1 86 ? -3.961 19.397 7.672 1.00 88.38 86 LYS A CA 1
ATOM 709 C C . LYS A 1 86 ? -4.970 20.530 7.877 1.00 88.38 86 LYS A C 1
ATOM 711 O O . LYS A 1 86 ? -5.308 20.847 9.007 1.00 88.38 86 LYS A O 1
ATOM 716 N N . ALA A 1 87 ? -5.504 21.096 6.793 1.00 88.81 87 ALA A N 1
ATOM 717 C CA . ALA A 1 87 ? -6.543 22.125 6.867 1.00 88.81 87 ALA A CA 1
ATOM 718 C C . ALA A 1 87 ? -7.892 21.602 7.403 1.00 88.81 87 ALA A C 1
ATOM 720 O O . ALA A 1 87 ? -8.670 22.367 7.969 1.00 88.81 87 ALA A O 1
ATOM 721 N N . ARG A 1 88 ? -8.192 20.310 7.213 1.00 91.94 88 ARG A N 1
ATOM 722 C CA . ARG A 1 88 ? -9.466 19.694 7.615 1.00 91.94 88 ARG A CA 1
ATOM 723 C C . ARG A 1 88 ? -9.444 19.152 9.044 1.00 91.94 88 ARG A C 1
ATOM 725 O O . ARG A 1 88 ? -10.463 19.220 9.726 1.00 91.94 88 ARG A O 1
ATOM 732 N N . TYR A 1 89 ? -8.318 18.597 9.482 1.00 89.81 89 TYR A N 1
ATOM 733 C CA . TYR A 1 89 ? -8.172 18.000 10.806 1.00 89.81 89 TYR A CA 1
ATOM 734 C C . TYR A 1 89 ? -7.558 19.006 11.786 1.00 89.81 89 TYR A C 1
ATOM 736 O O . TYR A 1 89 ? -6.462 19.517 11.572 1.00 89.81 89 TYR A O 1
ATOM 744 N N . LYS A 1 90 ? -8.284 19.286 12.874 1.00 86.75 90 LYS A N 1
ATOM 745 C CA . LYS A 1 90 ? -7.854 20.193 13.955 1.00 86.75 90 LYS A CA 1
ATOM 746 C C . LYS A 1 90 ? -7.224 19.475 15.151 1.00 86.75 90 LYS A C 1
ATOM 748 O O . LYS A 1 90 ? -6.831 20.126 16.106 1.00 86.75 90 LYS A O 1
ATOM 753 N N . ASP A 1 91 ? -7.178 18.151 15.105 1.00 95.19 91 ASP A N 1
ATOM 754 C CA . ASP A 1 91 ? -6.588 17.329 16.155 1.00 95.19 91 ASP A CA 1
ATOM 755 C C . ASP A 1 91 ? -5.060 17.502 16.173 1.00 95.19 91 ASP A C 1
ATOM 757 O O . ASP A 1 91 ? -4.412 17.343 15.137 1.00 95.19 91 ASP A O 1
ATOM 761 N N . GLU A 1 92 ? -4.493 17.843 17.333 1.00 90.38 92 GLU A N 1
ATOM 762 C CA . GLU A 1 92 ? -3.060 18.137 17.488 1.00 90.38 92 GLU A CA 1
ATOM 763 C C . GLU A 1 92 ? -2.174 16.931 17.160 1.00 90.38 92 GLU A C 1
ATOM 765 O O . GLU A 1 92 ? -1.139 17.073 16.504 1.00 90.38 92 GLU A O 1
ATOM 770 N N . TYR A 1 93 ? -2.594 15.726 17.554 1.00 90.62 93 TYR A N 1
ATOM 771 C CA . TYR A 1 93 ? -1.846 14.506 17.269 1.00 90.62 93 TYR A CA 1
ATOM 772 C C . TYR A 1 93 ? -1.813 14.242 15.762 1.00 90.62 93 TYR A C 1
ATOM 774 O O . TYR A 1 93 ? -0.742 14.030 15.186 1.00 90.62 93 TYR A O 1
ATOM 782 N N . VAL A 1 94 ? -2.961 14.358 15.091 1.00 87.94 94 VAL A N 1
ATOM 783 C CA . VAL A 1 94 ? -3.055 14.241 13.629 1.00 87.94 94 VAL A CA 1
ATOM 784 C C . VAL A 1 94 ? -2.238 15.330 12.932 1.00 87.94 94 VAL A C 1
ATOM 786 O O . VAL A 1 94 ? -1.532 15.033 11.965 1.00 87.94 94 VAL A O 1
ATOM 789 N N . GLN A 1 95 ? -2.277 16.573 13.415 1.00 87.88 95 GLN A N 1
ATOM 790 C CA . GLN A 1 95 ? -1.484 17.663 12.846 1.00 87.88 95 GLN A CA 1
ATOM 791 C C . GLN A 1 95 ? 0.018 17.404 12.965 1.00 87.88 95 GLN A C 1
ATOM 793 O O . GLN A 1 95 ? 0.722 17.561 11.968 1.00 87.88 95 GLN A O 1
ATOM 798 N N . SER A 1 96 ? 0.494 16.919 14.114 1.00 90.06 96 SER A N 1
ATOM 799 C CA . SER A 1 96 ? 1.912 16.600 14.321 1.00 90.06 96 SER A CA 1
ATOM 800 C C . SER A 1 96 ? 2.419 15.519 13.352 1.00 90.06 96 SER A C 1
ATOM 802 O O . SER A 1 96 ? 3.506 15.634 12.780 1.00 90.06 96 SER A O 1
ATOM 804 N N . ILE A 1 97 ? 1.599 14.495 13.083 1.00 90.25 97 ILE A N 1
ATOM 805 C CA . ILE A 1 97 ? 1.917 13.432 12.121 1.00 90.25 97 ILE A CA 1
ATOM 806 C C . ILE A 1 97 ? 1.971 13.993 10.698 1.00 90.25 97 ILE A C 1
ATOM 808 O O . ILE A 1 97 ? 2.890 13.672 9.939 1.00 90.25 97 ILE A O 1
ATOM 812 N N . LEU A 1 98 ? 1.000 14.831 10.327 1.00 89.62 98 LEU A N 1
ATOM 813 C CA . LEU A 1 98 ? 0.941 15.441 8.998 1.00 89.62 98 LEU A CA 1
ATOM 814 C C . LEU A 1 98 ? 2.108 16.409 8.759 1.00 89.62 98 LEU A C 1
ATOM 816 O O . LEU A 1 98 ? 2.653 16.440 7.657 1.00 89.62 98 LEU A O 1
ATOM 820 N N . GLU A 1 99 ? 2.520 17.168 9.774 1.00 89.75 99 GLU A N 1
ATOM 821 C CA . GLU A 1 99 ? 3.684 18.059 9.707 1.00 89.75 99 GLU A CA 1
ATOM 822 C C . GLU A 1 99 ? 4.986 17.292 9.523 1.00 89.75 99 GLU A C 1
ATOM 824 O O . GLU A 1 99 ? 5.779 17.630 8.641 1.00 89.75 99 GLU A O 1
ATOM 829 N N . LYS A 1 100 ? 5.175 16.214 10.287 1.00 90.31 100 LYS A N 1
ATOM 830 C CA . LYS A 1 100 ? 6.334 15.337 10.127 1.00 90.31 100 LYS A CA 1
ATOM 831 C C . LYS A 1 100 ? 6.393 14.741 8.719 1.00 90.31 100 LYS A C 1
ATOM 833 O O . LYS A 1 100 ? 7.423 14.833 8.059 1.00 90.31 100 LYS A O 1
ATOM 838 N N . ALA A 1 101 ? 5.270 14.222 8.221 1.00 87.88 101 ALA A N 1
ATOM 839 C CA . ALA A 1 101 ? 5.187 13.665 6.871 1.00 87.88 101 ALA A CA 1
ATOM 840 C C . ALA A 1 101 ? 5.500 14.702 5.773 1.00 87.88 101 ALA A C 1
ATOM 842 O O . ALA A 1 101 ? 6.149 14.373 4.781 1.00 87.88 101 ALA A O 1
ATOM 843 N N . LEU A 1 102 ? 5.058 15.955 5.940 1.00 88.06 102 LEU A N 1
ATOM 844 C CA . LEU A 1 102 ? 5.370 17.051 5.017 1.00 88.06 102 LEU A CA 1
ATOM 845 C C . LEU A 1 102 ? 6.861 17.425 5.042 1.00 88.06 102 LEU A C 1
ATOM 847 O O . LEU A 1 102 ? 7.443 17.636 3.979 1.00 88.06 102 LEU A O 1
ATOM 851 N N . SER A 1 103 ? 7.476 17.469 6.226 1.00 86.81 103 SER A N 1
ATOM 852 C CA . SER A 1 103 ? 8.912 17.739 6.394 1.00 86.81 103 SER A CA 1
ATOM 853 C C . SER A 1 103 ? 9.779 16.659 5.736 1.00 86.81 103 SER A C 1
ATOM 855 O O . SER A 1 103 ? 10.669 16.962 4.937 1.00 86.81 103 SER A O 1
ATOM 857 N N . ASP A 1 104 ? 9.451 15.386 5.978 1.00 84.94 104 ASP A N 1
ATOM 858 C CA . ASP A 1 104 ? 10.164 14.236 5.409 1.00 84.94 104 ASP A CA 1
ATOM 859 C C . ASP A 1 104 ? 10.084 14.212 3.870 1.00 84.94 104 ASP A C 1
ATOM 861 O O . ASP A 1 104 ? 11.032 13.812 3.187 1.00 84.94 104 ASP A O 1
ATOM 865 N N . LEU A 1 105 ? 8.968 14.673 3.297 1.00 78.25 105 LEU A N 1
ATOM 866 C CA . LEU A 1 105 ? 8.811 14.812 1.847 1.00 78.25 105 LEU A CA 1
ATOM 867 C C . LEU A 1 105 ? 9.575 16.018 1.285 1.00 78.25 105 LEU A C 1
ATOM 869 O O . LEU A 1 105 ? 10.156 15.898 0.210 1.00 78.25 105 LEU A O 1
ATOM 873 N N . GLY A 1 106 ? 9.604 17.150 1.996 1.00 67.19 106 GLY A N 1
ATOM 874 C CA . GLY A 1 106 ? 10.309 18.367 1.574 1.00 67.19 106 GLY A CA 1
ATOM 875 C C . GLY A 1 106 ? 11.831 18.205 1.521 1.00 67.19 106 GLY A C 1
ATOM 876 O O . GLY A 1 106 ? 12.460 18.632 0.554 1.00 67.19 106 GLY A O 1
ATOM 877 N N . ASN A 1 107 ? 12.418 17.504 2.495 1.00 59.62 107 ASN A N 1
ATOM 878 C CA . ASN A 1 107 ? 13.866 17.259 2.545 1.00 59.62 107 ASN A CA 1
ATOM 879 C C . ASN A 1 107 ? 14.373 16.345 1.412 1.00 59.62 107 ASN A C 1
ATOM 881 O O . ASN A 1 107 ? 15.543 16.403 1.047 1.00 59.62 107 ASN A O 1
ATOM 885 N N . ASN A 1 108 ? 13.498 15.536 0.806 1.00 52.16 108 ASN A N 1
ATOM 886 C CA . ASN A 1 108 ? 13.844 14.652 -0.313 1.00 52.16 108 ASN A CA 1
ATOM 887 C C . ASN A 1 108 ? 13.809 15.339 -1.696 1.00 52.16 108 ASN A C 1
ATOM 889 O O . ASN A 1 108 ? 14.098 14.686 -2.697 1.00 52.16 108 ASN A O 1
ATOM 893 N N . VAL A 1 109 ? 13.444 16.626 -1.777 1.00 47.72 109 VAL A N 1
ATOM 894 C CA . VAL A 1 109 ? 13.402 17.403 -3.037 1.00 47.72 109 VAL A CA 1
ATOM 895 C C . VAL A 1 109 ? 14.678 18.237 -3.246 1.00 47.72 109 VAL A C 1
ATOM 897 O O . VAL A 1 109 ? 14.920 18.719 -4.351 1.00 47.72 109 VAL A O 1
ATOM 900 N N . ALA A 1 110 ? 15.507 18.386 -2.208 1.00 42.00 110 ALA A N 1
ATOM 901 C CA . ALA A 1 110 ? 16.708 19.226 -2.203 1.00 42.00 110 ALA A CA 1
ATOM 902 C C . ALA A 1 110 ? 18.013 18.509 -2.632 1.00 42.00 110 ALA A C 1
ATOM 904 O O . ALA A 1 110 ? 19.091 19.077 -2.474 1.00 42.00 110 ALA A O 1
ATOM 905 N N . LEU A 1 111 ? 17.927 17.290 -3.180 1.00 37.31 111 LEU A N 1
ATOM 906 C CA . LEU A 1 111 ? 19.045 16.496 -3.720 1.00 37.31 111 LEU A CA 1
ATOM 907 C C . LEU A 1 111 ? 18.753 16.073 -5.165 1.00 37.31 111 LEU A C 1
ATOM 909 O O . LEU A 1 111 ? 19.726 15.923 -5.933 1.00 37.31 111 LEU A O 1
#

Sequence (111 aa):
MSYIVWKPIAERPRAYVFLGCEKQKNEKRSIYLGATPERAAARLRKLIGINDEYFHLVTELYRGRPGRKPQKSDQEKVIRSLLRLKARYKDEYVQSILEKALSDLGNNVAL